Protein AF-A0A519W9H6-F1 (afdb_monomer)

Solvent-accessible surface area (backbone atoms only — not comparable to full-atom values): 9342 Å² total; per-residue (Å²): 108,71,69,60,50,62,68,40,58,54,74,86,66,64,79,64,69,86,96,73,70,71,74,58,61,46,78,46,61,77,50,60,72,86,78,42,76,65,28,45,37,42,38,38,36,57,57,69,75,87,64,55,64,71,64,59,57,41,51,61,56,53,47,56,54,30,52,47,44,49,45,66,75,38,67,85,24,63,67,37,39,40,37,39,41,33,38,73,83,52,73,69,54,53,49,52,40,47,74,73,61,34,44,79,48,95,59,76,43,48,32,36,36,38,80,44,72,44,74,78,39,88,86,82,56,46,68,39,53,29,40,41,34,42,27,23,64,55,18,60,52,47,43,50,50,55,52,53,50,50,54,53,48,53,53,53,51,53,52,58,65,76,71,112

Foldseek 3Di:
DVVLQVQLDDCVQVPPDPDDCSFQKDKDWPDPLVPDQAIEIEIEGEDDAPDDLVVVVVVVVSVLSSVLSNCVVRPNHYQEYEYEYEYDDDPVNVVVLVVVVWDWDDFQFTKTWDWDWHQNDDPVSDTHIYIYIYHYPRRVPVVVVVVVVVVVVVVVVVVVVVVD

Nearest PDB structures (foldseek):
  9jx6-assembly2_D  TM=3.665E-01  e=8.653E-01  Acinetobacter baumannii
  6kwg-assembly1_A  TM=3.950E-01  e=1.123E+00  Trichoderma reesei RUT C-30
  5zii-assembly1_A  TM=4.117E-01  e=2.153E+00  Trichoderma reesei RUT C-30
  6ifg-assembly2_B  TM=2.412E-01  e=2.298E+00  Deinococcus radiodurans R1 = ATCC 13939 = DSM 20539
  7yfx-assembly1_A  TM=3.835E-01  e=9.023E+00  Homo sapiens

Secondary structure (DSSP, 8-state):
-HHHHHHH--GGGSSS-TT-----EEEEESS-TTTSS-EEEEEEEEPPTT--HHHHHHHHHHHHHHHHHHHHHSTTTEEEEEEEEE----HHHHHHHHHTTPEEE--SS-EEEEEEEEE--TTT--EEEEEEEEE-HHHHHHHHHHHHHHHHHHHHHHHHHTT-

Sequence (164 aa):
MGEILENITIDADSNDDKKEKRPDIAIIFSNDPTEAKKVDVVIVELKKLGIGLAKKEEVISQLRQRARKLLLHFPNKIQRIWFYGIVDFDDDFKVSLLEDKYIELFSCGTVFYKEQPIIIDLETKAEIPVGLYVLSFDAFLKDAEVRNSTFLNLLKEELKANSQ

Structure (mmCIF, N/CA/C/O backbone):
data_AF-A0A519W9H6-F1
#
_entry.id   AF-A0A519W9H6-F1
#
loop_
_atom_site.group_PDB
_atom_site.id
_atom_site.type_symbol
_atom_site.label_atom_id
_atom_site.label_alt_id
_atom_site.label_comp_id
_atom_site.label_asym_id
_atom_site.label_entity_id
_atom_site.label_seq_id
_atom_site.pdbx_PDB_ins_code
_atom_site.Cartn_x
_atom_site.Cartn_y
_atom_site.Cartn_z
_atom_site.occupancy
_atom_site.B_iso_or_equiv
_atom_site.auth_seq_id
_atom_site.auth_comp_id
_atom_site.auth_asym_id
_atom_site.auth_atom_id
_atom_site.pdbx_PDB_model_num
ATOM 1 N N . 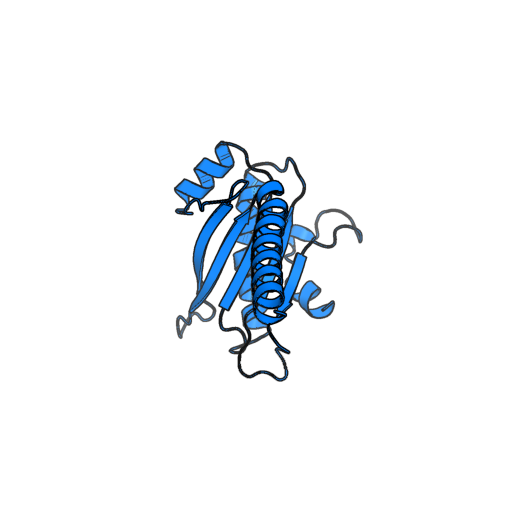MET A 1 1 ? -3.362 -18.932 -7.957 1.00 55.97 1 MET A N 1
ATOM 2 C CA . MET A 1 1 ? -2.859 -18.296 -6.713 1.00 55.97 1 MET A CA 1
ATOM 3 C C . MET A 1 1 ? -1.556 -18.900 -6.202 1.00 55.97 1 MET A C 1
ATOM 5 O O . MET A 1 1 ? -0.659 -18.117 -5.938 1.00 55.97 1 MET A O 1
ATOM 9 N N . GLY A 1 2 ? -1.415 -20.229 -6.077 1.00 59.53 2 GLY A N 1
ATOM 10 C CA . GLY A 1 2 ? -0.148 -20.851 -5.638 1.00 59.53 2 GLY A CA 1
ATOM 11 C C . GLY A 1 2 ? 1.054 -20.479 -6.517 1.00 59.53 2 GLY A C 1
ATOM 12 O O . GLY A 1 2 ? 2.034 -19.951 -6.013 1.00 59.53 2 GLY A O 1
ATOM 13 N N . GLU A 1 3 ? 0.908 -20.608 -7.835 1.00 65.31 3 GLU A N 1
ATOM 14 C CA . GLU A 1 3 ? 1.951 -20.265 -8.816 1.00 65.31 3 GLU A CA 1
ATOM 15 C C . GLU A 1 3 ? 2.321 -18.766 -8.832 1.00 65.31 3 GLU A C 1
ATOM 17 O O . GLU A 1 3 ? 3.482 -18.400 -8.984 1.00 65.31 3 GLU A O 1
ATOM 22 N N . ILE A 1 4 ? 1.349 -17.869 -8.623 1.00 66.69 4 ILE A N 1
ATOM 23 C CA . ILE A 1 4 ? 1.608 -16.419 -8.529 1.00 66.69 4 ILE A CA 1
ATOM 24 C C . ILE A 1 4 ? 2.433 -16.117 -7.277 1.00 66.69 4 ILE A C 1
ATOM 26 O O . ILE A 1 4 ? 3.390 -15.353 -7.347 1.00 66.69 4 ILE A O 1
ATOM 30 N N . LEU A 1 5 ? 2.066 -16.724 -6.143 1.00 64.75 5 LEU A N 1
ATOM 31 C CA . LEU A 1 5 ? 2.781 -16.559 -4.881 1.00 64.75 5 LEU A CA 1
ATOM 32 C C . LEU A 1 5 ? 4.221 -17.068 -4.997 1.00 64.75 5 LEU A C 1
ATOM 34 O O . LEU A 1 5 ? 5.136 -16.354 -4.605 1.00 64.75 5 LEU A O 1
ATOM 38 N N . GLU A 1 6 ? 4.442 -18.236 -5.597 1.00 65.94 6 GLU A N 1
ATOM 39 C CA . GLU A 1 6 ? 5.793 -18.755 -5.859 1.00 65.94 6 GLU A CA 1
ATOM 40 C C . GLU A 1 6 ? 6.627 -17.790 -6.713 1.00 65.94 6 GLU A C 1
ATOM 42 O O . GLU A 1 6 ? 7.765 -17.487 -6.364 1.00 65.94 6 GLU A O 1
ATOM 47 N N . ASN A 1 7 ? 6.042 -17.221 -7.772 1.00 62.47 7 ASN A N 1
ATOM 48 C CA . ASN A 1 7 ? 6.753 -16.307 -8.667 1.00 62.47 7 ASN A CA 1
ATOM 49 C C . ASN A 1 7 ? 7.119 -14.961 -8.024 1.00 62.47 7 ASN A C 1
ATOM 51 O O . ASN A 1 7 ? 8.155 -14.385 -8.359 1.00 62.47 7 ASN A O 1
ATOM 55 N N . ILE A 1 8 ? 6.298 -14.437 -7.110 1.00 65.94 8 ILE A N 1
ATOM 56 C CA . ILE A 1 8 ? 6.558 -13.144 -6.454 1.00 65.94 8 ILE A CA 1
ATOM 57 C C . ILE A 1 8 ? 7.343 -13.264 -5.145 1.00 65.94 8 ILE A C 1
ATOM 59 O O . ILE A 1 8 ? 7.849 -12.249 -4.664 1.00 65.94 8 ILE A O 1
ATOM 63 N N . THR A 1 9 ? 7.430 -14.460 -4.555 1.00 62.31 9 THR A N 1
ATOM 64 C CA . THR A 1 9 ? 8.196 -14.673 -3.318 1.00 62.31 9 THR A CA 1
ATOM 65 C C . THR A 1 9 ? 9.653 -14.271 -3.572 1.00 62.31 9 THR A C 1
ATOM 67 O O . THR A 1 9 ? 10.185 -14.450 -4.673 1.00 62.31 9 THR A O 1
ATOM 70 N N . ILE A 1 10 ? 10.279 -13.601 -2.605 1.00 59.44 10 ILE A N 1
ATOM 71 C CA . ILE A 1 10 ? 11.663 -13.126 -2.723 1.00 59.44 10 ILE A CA 1
ATOM 72 C C . ILE A 1 10 ? 12.538 -14.097 -1.941 1.00 59.44 10 ILE A C 1
ATOM 74 O O . ILE A 1 10 ? 12.163 -14.504 -0.849 1.00 59.44 10 ILE A O 1
ATOM 78 N N . ASP A 1 11 ? 13.716 -14.435 -2.461 1.00 49.72 11 ASP A N 1
ATOM 79 C CA . ASP A 1 11 ? 14.620 -15.419 -1.849 1.00 49.72 11 ASP A CA 1
ATOM 80 C C . ASP A 1 11 ? 15.037 -15.055 -0.405 1.00 49.72 11 ASP A C 1
ATOM 82 O O . ASP A 1 11 ? 15.379 -15.932 0.385 1.00 49.72 11 ASP A O 1
ATOM 86 N N . ALA A 1 12 ? 14.937 -13.784 0.002 1.00 46.53 12 ALA A N 1
ATOM 87 C CA . ALA A 1 12 ? 15.116 -13.358 1.395 1.00 46.53 12 ALA A CA 1
ATOM 88 C C . ALA A 1 12 ? 14.102 -14.000 2.370 1.00 46.53 12 ALA A C 1
ATOM 90 O O . ALA A 1 12 ? 14.427 -14.207 3.537 1.00 46.53 12 ALA A O 1
ATOM 91 N N . ASP A 1 13 ? 12.917 -14.390 1.886 1.00 49.78 13 ASP A N 1
ATOM 92 C CA . ASP A 1 13 ? 11.902 -15.123 2.652 1.00 49.78 13 ASP A CA 1
ATOM 93 C C . ASP A 1 13 ? 12.250 -16.623 2.811 1.00 49.78 13 ASP A C 1
ATOM 95 O O . ASP A 1 13 ? 11.592 -17.332 3.570 1.00 49.78 13 ASP A O 1
ATOM 99 N N . SER A 1 14 ? 13.274 -17.129 2.103 1.00 44.59 14 SER A N 1
ATOM 100 C CA . SER A 1 14 ? 13.555 -18.570 1.958 1.00 44.59 14 SER A CA 1
ATOM 101 C C . SER A 1 14 ? 14.711 -19.120 2.810 1.00 44.59 14 SER A C 1
ATOM 103 O O . SER A 1 14 ? 14.881 -20.337 2.887 1.00 44.59 14 SER A O 1
ATOM 105 N N . ASN A 1 15 ? 15.473 -18.258 3.496 1.00 40.28 15 ASN A N 1
ATOM 106 C CA . ASN A 1 15 ? 16.610 -18.670 4.339 1.00 40.28 15 ASN A CA 1
ATOM 107 C C . ASN A 1 15 ? 16.243 -18.997 5.801 1.00 40.28 15 ASN A C 1
ATOM 109 O O . ASN A 1 15 ? 17.112 -19.426 6.556 1.00 40.28 15 ASN A O 1
ATOM 113 N N . ASP A 1 16 ? 14.979 -18.836 6.197 1.00 42.72 16 ASP A N 1
ATOM 114 C CA . ASP A 1 16 ? 14.472 -19.288 7.496 1.00 42.72 16 ASP A CA 1
ATOM 115 C C . ASP A 1 16 ? 13.685 -20.596 7.299 1.00 42.72 16 ASP A C 1
ATOM 117 O O . ASP A 1 16 ? 12.542 -20.572 6.854 1.00 42.72 16 ASP A O 1
ATOM 121 N N . ASP A 1 17 ? 14.320 -21.723 7.618 1.00 41.56 17 ASP A N 1
ATOM 122 C CA . ASP A 1 17 ? 13.748 -23.053 7.872 1.00 41.56 17 ASP A CA 1
ATOM 123 C 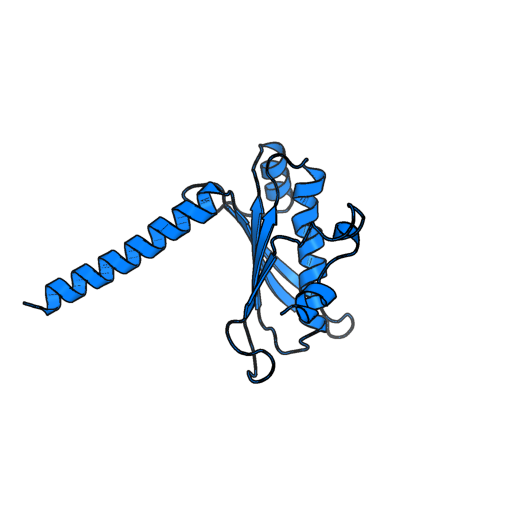C . ASP A 1 17 ? 12.447 -23.455 7.138 1.00 41.56 17 ASP A C 1
ATOM 125 O O . ASP A 1 17 ? 11.326 -23.099 7.496 1.00 41.56 17 ASP A O 1
ATOM 129 N N . LYS A 1 18 ? 12.637 -24.325 6.137 1.00 39.62 18 LYS A N 1
ATOM 130 C CA . LYS A 1 18 ? 11.725 -25.363 5.615 1.00 39.62 18 LYS A CA 1
ATOM 131 C C . LYS A 1 18 ? 10.235 -25.248 6.015 1.00 39.62 18 LYS A C 1
ATOM 133 O O . LYS A 1 18 ? 9.826 -25.636 7.101 1.00 39.62 18 LYS A O 1
ATOM 138 N N . LYS A 1 19 ? 9.408 -24.957 5.003 1.00 39.16 19 LYS A N 1
ATOM 139 C CA . LYS A 1 19 ? 7.979 -25.324 4.858 1.00 39.16 19 LYS A CA 1
ATOM 140 C C . LYS A 1 19 ? 6.915 -24.613 5.711 1.00 39.16 19 LYS A C 1
ATOM 142 O O . LYS A 1 19 ? 5.749 -24.783 5.365 1.00 39.16 19 LYS A O 1
ATOM 147 N N . GLU A 1 20 ? 7.239 -23.789 6.712 1.00 40.50 20 GLU A N 1
ATOM 148 C CA . GLU A 1 20 ? 6.192 -23.168 7.563 1.00 40.50 20 GLU A CA 1
ATOM 149 C C . GLU A 1 20 ? 6.040 -21.640 7.492 1.00 40.50 20 GLU A C 1
ATOM 151 O O . GLU A 1 20 ? 5.022 -21.118 7.940 1.00 40.50 20 GLU A O 1
ATOM 156 N N . LYS A 1 21 ? 6.959 -20.888 6.879 1.00 46.25 21 LYS A N 1
ATOM 157 C CA . LYS A 1 21 ? 6.782 -19.436 6.689 1.00 46.25 21 LYS A CA 1
ATOM 158 C C . LYS A 1 21 ? 6.233 -19.130 5.303 1.00 46.25 21 LYS A C 1
ATOM 160 O O . LYS A 1 21 ? 6.928 -18.594 4.448 1.00 46.25 21 LYS A O 1
ATOM 165 N N . ARG A 1 22 ? 4.960 -19.457 5.071 1.00 48.03 22 ARG A N 1
ATOM 166 C CA . ARG A 1 22 ? 4.219 -18.768 4.009 1.00 48.03 22 ARG A CA 1
ATOM 167 C C . ARG A 1 22 ? 4.234 -17.278 4.388 1.00 48.03 22 ARG A C 1
ATOM 169 O O . ARG A 1 22 ? 3.821 -16.978 5.506 1.00 48.03 22 ARG A O 1
ATOM 176 N N . PRO A 1 23 ? 4.732 -16.358 3.546 1.00 54.41 23 PRO A N 1
ATOM 177 C CA . PRO A 1 23 ? 4.532 -14.942 3.812 1.00 54.41 23 PRO A CA 1
ATOM 178 C C . PRO A 1 23 ? 3.026 -14.701 3.984 1.00 54.41 23 PRO A C 1
ATOM 180 O O . PRO A 1 23 ? 2.238 -15.229 3.192 1.00 54.41 23 PRO A O 1
ATOM 183 N N . ASP A 1 24 ? 2.623 -13.951 5.014 1.00 74.62 24 ASP A N 1
ATOM 184 C CA . ASP A 1 24 ? 1.221 -13.589 5.278 1.00 74.62 24 ASP A CA 1
ATOM 185 C C . ASP A 1 24 ? 0.769 -12.520 4.271 1.00 74.62 24 ASP A C 1
ATOM 187 O O . ASP A 1 24 ? 0.451 -11.381 4.617 1.00 74.62 24 ASP A O 1
ATOM 191 N N . ILE A 1 25 ? 0.828 -12.886 2.989 1.00 79.88 25 ILE A N 1
ATOM 192 C CA . ILE A 1 25 ? 0.564 -12.031 1.845 1.00 79.88 25 ILE A CA 1
ATOM 193 C C . ILE A 1 25 ? -0.713 -12.480 1.138 1.00 79.88 25 ILE A C 1
ATOM 195 O O . ILE A 1 25 ? -0.877 -13.639 0.744 1.00 79.88 25 ILE A O 1
ATOM 199 N N . ALA A 1 26 ? -1.620 -11.532 0.952 1.00 86.44 26 ALA A N 1
ATOM 200 C CA . ALA A 1 26 ? -2.817 -11.686 0.148 1.00 86.44 26 ALA A CA 1
ATOM 201 C C . ALA A 1 26 ? -2.709 -10.800 -1.090 1.00 86.44 26 ALA A C 1
ATOM 203 O O . ALA A 1 26 ? -2.304 -9.642 -1.000 1.00 86.44 26 ALA A O 1
ATOM 204 N N . ILE A 1 27 ? -3.093 -11.343 -2.245 1.00 89.06 27 ILE A N 1
ATOM 205 C CA . ILE A 1 27 ? -3.196 -10.587 -3.493 1.00 89.06 27 ILE A CA 1
ATOM 206 C C . ILE A 1 27 ? -4.602 -10.749 -4.025 1.00 89.06 27 ILE A C 1
ATOM 208 O O . ILE A 1 27 ? -5.074 -11.873 -4.204 1.00 89.06 27 ILE A O 1
ATOM 212 N N . ILE A 1 28 ? -5.248 -9.621 -4.285 1.00 91.38 28 ILE A N 1
ATOM 213 C CA . ILE A 1 28 ? -6.600 -9.552 -4.814 1.00 91.38 28 ILE A CA 1
ATOM 214 C C . ILE A 1 28 ? -6.568 -8.736 -6.098 1.00 91.38 28 ILE A C 1
ATOM 216 O O . ILE A 1 28 ? -6.088 -7.604 -6.117 1.00 91.38 28 ILE A O 1
ATOM 220 N N . PHE A 1 29 ? -7.105 -9.309 -7.168 1.00 93.62 29 PHE A N 1
ATOM 221 C CA . PHE A 1 29 ? -7.339 -8.601 -8.417 1.00 93.62 29 PHE A CA 1
ATOM 222 C C . PHE A 1 29 ? -8.780 -8.096 -8.443 1.00 93.62 29 PHE A C 1
ATOM 224 O O . PHE A 1 29 ? -9.699 -8.785 -8.007 1.00 93.62 29 PHE A O 1
ATOM 231 N N . SER A 1 30 ? -8.977 -6.898 -8.981 1.00 94.56 30 SER A N 1
ATOM 232 C CA . SER A 1 30 ? -10.314 -6.323 -9.209 1.00 94.56 30 SER A CA 1
ATOM 233 C C . SER A 1 30 ? -11.169 -7.115 -10.209 1.00 94.56 30 SER A C 1
ATOM 235 O O . SER A 1 30 ? -12.389 -6.981 -10.200 1.00 94.56 30 SER A O 1
ATOM 237 N N . ASN A 1 31 ? -10.544 -7.923 -11.071 1.00 93.88 31 ASN A N 1
ATOM 238 C CA . ASN A 1 31 ? -11.192 -8.844 -12.004 1.00 93.88 31 ASN A CA 1
ATOM 239 C C . ASN A 1 31 ? -10.205 -9.960 -12.404 1.00 93.88 31 ASN A C 1
ATOM 241 O O . ASN A 1 31 ? -9.048 -9.925 -11.982 1.00 93.88 31 ASN A O 1
ATOM 245 N N . ASP A 1 32 ? -10.619 -10.920 -13.231 1.00 90.50 32 ASP A N 1
ATOM 246 C CA . ASP A 1 32 ? -9.723 -11.947 -13.768 1.00 90.50 32 ASP A CA 1
ATOM 247 C C . ASP A 1 32 ? -8.632 -11.308 -14.661 1.00 90.50 32 ASP A C 1
ATOM 249 O O . ASP A 1 32 ? -8.953 -10.720 -15.700 1.00 90.50 32 ASP A O 1
ATOM 253 N N . PRO A 1 33 ? -7.336 -11.399 -14.297 1.00 88.88 33 PRO A N 1
ATOM 254 C CA . PRO A 1 33 ? -6.248 -10.798 -15.071 1.00 88.88 33 PRO A CA 1
ATOM 255 C C . PRO A 1 33 ? -6.007 -11.476 -16.432 1.00 88.88 33 PRO A C 1
ATOM 257 O O . PRO A 1 33 ? -5.343 -10.892 -17.297 1.00 88.88 33 PRO A O 1
ATOM 260 N N . THR A 1 34 ? -6.527 -12.689 -16.640 1.00 88.19 34 THR A N 1
ATOM 261 C CA . THR A 1 34 ? -6.416 -13.432 -17.902 1.00 88.19 34 THR A CA 1
ATOM 262 C C . THR A 1 34 ? -7.465 -12.970 -18.913 1.00 88.19 34 THR A C 1
ATOM 264 O O . THR A 1 34 ? -7.133 -12.738 -20.079 1.00 88.19 34 THR A O 1
ATOM 267 N N . GLU A 1 35 ? -8.689 -12.708 -18.454 1.00 91.06 35 GLU A N 1
ATOM 268 C CA . GLU A 1 35 ? -9.813 -12.302 -19.302 1.00 91.06 35 GLU A CA 1
ATOM 269 C C . GLU A 1 35 ? -9.907 -10.778 -19.469 1.00 91.06 35 GLU A C 1
ATOM 271 O O . GLU A 1 35 ? -10.111 -10.268 -20.574 1.00 91.06 35 GLU A O 1
ATOM 276 N N . ALA A 1 36 ? -9.721 -10.017 -18.388 1.00 92.50 36 ALA A N 1
ATOM 277 C CA . ALA A 1 36 ? -9.901 -8.572 -18.409 1.00 92.50 36 ALA A CA 1
ATOM 278 C C . ALA A 1 36 ? -8.782 -7.855 -19.184 1.00 92.50 36 ALA A C 1
ATOM 280 O O . ALA A 1 36 ? -7.615 -8.264 -19.206 1.00 92.50 36 ALA A O 1
ATOM 281 N N . LYS A 1 37 ? -9.126 -6.718 -19.807 1.00 93.06 37 LYS A N 1
ATOM 282 C CA . LYS A 1 37 ? -8.152 -5.862 -20.509 1.00 93.06 37 LYS A CA 1
ATOM 283 C C . LYS A 1 37 ? -7.170 -5.206 -19.536 1.00 93.06 37 LYS A C 1
ATOM 285 O O . LYS A 1 37 ? -5.977 -5.151 -19.826 1.00 93.06 37 LYS A O 1
ATOM 290 N N . LYS A 1 38 ? -7.686 -4.687 -18.420 1.00 94.56 38 LYS A N 1
ATOM 291 C CA . LYS A 1 38 ? -6.922 -4.049 -17.348 1.00 94.56 38 LYS A CA 1
ATOM 292 C C . LYS A 1 38 ? -7.492 -4.438 -15.992 1.00 94.56 38 LYS A C 1
ATOM 294 O O . LYS A 1 38 ? -8.703 -4.606 -15.871 1.00 94.56 38 LYS A O 1
ATOM 299 N N . VAL A 1 39 ? -6.617 -4.537 -14.999 1.00 95.38 39 VAL A N 1
ATOM 300 C CA . VAL A 1 39 ? -6.968 -4.817 -13.606 1.00 95.38 39 VAL A CA 1
ATOM 301 C C . VAL A 1 39 ? -6.190 -3.908 -12.656 1.00 95.38 39 VAL A C 1
ATOM 303 O O . VAL A 1 39 ? -5.028 -3.571 -12.893 1.00 95.38 39 VAL A O 1
ATOM 306 N N . ASP A 1 40 ? -6.840 -3.547 -11.559 1.00 94.81 40 ASP A N 1
ATOM 307 C CA . ASP A 1 40 ? -6.197 -3.069 -10.337 1.00 94.81 40 ASP A CA 1
ATOM 308 C C . ASP A 1 40 ? -5.872 -4.252 -9.424 1.00 94.81 40 ASP A C 1
ATOM 310 O O . ASP A 1 40 ? -6.618 -5.241 -9.397 1.00 94.81 40 ASP A O 1
ATOM 314 N N . VAL A 1 41 ? -4.788 -4.121 -8.658 1.00 94.19 41 VAL A N 1
ATOM 315 C CA . VAL A 1 41 ? -4.350 -5.128 -7.687 1.00 94.19 41 VAL A CA 1
ATOM 316 C C . VAL A 1 41 ? -4.251 -4.520 -6.297 1.00 94.19 41 VAL A C 1
ATOM 318 O O . VAL A 1 41 ? -3.693 -3.438 -6.125 1.00 94.19 41 VAL A O 1
ATOM 321 N N . VAL A 1 42 ? -4.746 -5.247 -5.302 1.00 93.31 42 VAL A N 1
ATOM 322 C CA . VAL A 1 42 ? -4.489 -4.993 -3.886 1.00 93.31 42 VAL A CA 1
ATOM 323 C C . VAL A 1 42 ? -3.555 -6.075 -3.364 1.00 93.31 42 VAL A C 1
ATOM 325 O O . VAL A 1 42 ? -3.803 -7.263 -3.565 1.00 93.31 42 VAL A O 1
ATOM 328 N N . ILE A 1 43 ? -2.490 -5.662 -2.688 1.00 90.62 43 ILE A N 1
ATOM 329 C CA . ILE A 1 43 ? -1.552 -6.541 -1.998 1.00 90.62 43 ILE A CA 1
ATOM 330 C C . ILE A 1 43 ? -1.582 -6.171 -0.520 1.00 90.62 43 ILE A C 1
ATOM 332 O O . ILE A 1 43 ? -1.393 -5.009 -0.172 1.00 90.62 43 ILE A O 1
ATOM 336 N N . VAL A 1 44 ? -1.822 -7.147 0.345 1.00 89.88 44 VAL A N 1
ATOM 337 C CA . VAL A 1 44 ? -1.812 -6.965 1.800 1.00 89.88 44 VAL A CA 1
ATOM 338 C C . VAL A 1 44 ? -0.751 -7.878 2.374 1.00 89.88 44 VAL A C 1
ATOM 340 O O . VAL A 1 44 ? -0.763 -9.067 2.073 1.00 89.88 44 VAL A O 1
ATOM 343 N N . GLU A 1 45 ? 0.149 -7.341 3.189 1.00 88.00 45 GLU A N 1
ATOM 344 C CA . GLU A 1 45 ? 1.169 -8.115 3.887 1.00 88.00 45 GLU A CA 1
ATOM 345 C C . GLU A 1 45 ? 1.145 -7.817 5.383 1.00 88.00 45 GLU A C 1
ATOM 347 O O . GLU A 1 45 ? 1.212 -6.659 5.799 1.00 88.00 45 GLU A O 1
ATOM 352 N N . LEU A 1 46 ? 1.095 -8.877 6.187 1.00 87.94 46 LEU A N 1
ATOM 353 C CA . LEU A 1 46 ? 1.190 -8.807 7.639 1.00 87.94 46 LEU A CA 1
ATOM 354 C C . LEU A 1 46 ? 2.610 -9.162 8.090 1.00 87.94 46 LEU A C 1
ATOM 356 O O . LEU A 1 46 ? 3.138 -10.215 7.730 1.00 87.94 46 LEU A O 1
ATOM 360 N N . LYS A 1 47 ? 3.243 -8.306 8.897 1.00 85.06 47 LYS A N 1
ATOM 361 C CA . LYS A 1 47 ? 4.524 -8.635 9.543 1.00 85.06 47 LYS A CA 1
ATOM 362 C C . LYS A 1 47 ? 4.321 -9.014 11.006 1.00 85.06 47 LYS A C 1
ATOM 364 O O . LYS A 1 47 ? 3.339 -8.644 11.637 1.00 85.06 47 LYS A O 1
ATOM 369 N N . LYS A 1 48 ? 5.277 -9.760 11.564 1.00 82.25 48 LYS A N 1
ATOM 370 C CA . LYS A 1 48 ? 5.292 -10.086 12.998 1.00 82.25 48 LYS A CA 1
ATOM 371 C C . LYS A 1 48 ? 5.534 -8.825 13.830 1.00 82.25 48 LYS A C 1
ATOM 373 O O . LYS A 1 48 ? 6.281 -7.951 13.409 1.00 82.25 48 LYS A O 1
ATOM 378 N N . LEU A 1 49 ? 4.950 -8.784 15.024 1.00 82.88 49 LEU A N 1
ATOM 379 C CA . LEU A 1 49 ? 5.182 -7.722 16.005 1.00 82.88 49 LEU A CA 1
ATOM 380 C C . LEU A 1 49 ? 6.633 -7.732 16.508 1.00 82.88 49 LEU A C 1
ATOM 382 O O . LEU A 1 49 ? 7.222 -8.804 16.667 1.00 82.88 49 LEU A O 1
ATOM 386 N N . GLY A 1 50 ? 7.177 -6.552 16.816 1.00 80.44 50 GLY A N 1
ATOM 387 C CA . GLY A 1 50 ? 8.483 -6.411 17.462 1.00 80.44 50 GLY A CA 1
ATOM 388 C C . GLY A 1 50 ? 9.667 -6.760 16.559 1.00 80.44 50 GLY A C 1
ATOM 389 O O . GLY A 1 50 ? 10.732 -7.133 17.051 1.00 80.44 50 GLY A O 1
ATOM 390 N N . ILE A 1 51 ? 9.495 -6.686 15.236 1.00 83.12 51 ILE A N 1
ATOM 391 C CA . ILE A 1 51 ? 10.621 -6.795 14.302 1.00 83.12 51 ILE A CA 1
ATOM 392 C C . ILE A 1 51 ? 11.499 -5.540 14.397 1.00 83.12 51 ILE A C 1
ATOM 394 O O . ILE A 1 51 ? 11.002 -4.452 14.646 1.00 83.12 51 ILE A O 1
ATOM 398 N N . GLY A 1 52 ? 12.816 -5.667 14.218 1.00 84.31 52 GLY A N 1
ATOM 399 C CA . GLY A 1 52 ? 13.716 -4.506 14.273 1.00 84.31 52 GLY A CA 1
ATOM 400 C C . GLY A 1 52 ? 13.532 -3.548 13.088 1.00 84.31 52 GLY A C 1
ATOM 401 O O . GLY A 1 52 ? 13.065 -3.971 12.028 1.00 84.31 52 GLY A O 1
ATOM 402 N N . LEU A 1 53 ? 13.970 -2.292 13.244 1.00 83.25 53 LEU A N 1
ATOM 403 C CA . LEU A 1 53 ? 13.846 -1.223 12.238 1.00 83.25 53 LEU A CA 1
ATOM 404 C C . LEU A 1 53 ? 14.271 -1.664 10.830 1.00 83.25 53 LEU A C 1
ATOM 406 O O . LEU A 1 53 ? 13.498 -1.518 9.890 1.00 83.25 53 LEU A O 1
ATOM 410 N N . ALA A 1 54 ? 15.431 -2.316 10.696 1.00 83.44 54 ALA A N 1
ATOM 411 C CA . ALA A 1 54 ? 15.926 -2.797 9.403 1.00 83.44 54 ALA A CA 1
ATOM 412 C C . ALA A 1 54 ? 14.926 -3.720 8.680 1.00 83.44 54 ALA A C 1
ATOM 414 O O . ALA A 1 54 ? 14.751 -3.613 7.472 1.00 83.44 54 ALA A O 1
ATOM 415 N N . LYS A 1 55 ? 14.221 -4.594 9.416 1.00 80.88 55 LYS A N 1
ATOM 416 C CA . LYS A 1 55 ? 13.181 -5.471 8.849 1.00 80.88 55 LYS A CA 1
ATOM 417 C C . LYS A 1 55 ? 11.899 -4.707 8.505 1.00 80.88 55 LYS A C 1
ATOM 419 O O . LYS A 1 55 ? 11.203 -5.102 7.573 1.00 80.88 55 LYS A O 1
ATOM 424 N N . LYS A 1 56 ? 11.573 -3.637 9.243 1.00 81.25 56 LYS A N 1
ATOM 425 C CA . LYS A 1 56 ? 10.436 -2.751 8.930 1.00 81.25 56 LYS A CA 1
ATOM 426 C C . LYS A 1 56 ? 10.703 -1.961 7.650 1.00 81.25 56 LYS A C 1
ATOM 428 O O . LYS A 1 56 ? 9.856 -1.925 6.766 1.00 81.25 56 LYS A O 1
ATOM 433 N N . GLU A 1 57 ? 11.903 -1.411 7.505 1.00 82.94 57 GLU A N 1
ATOM 434 C CA . GLU A 1 57 ? 12.342 -0.716 6.289 1.00 82.94 57 GLU A CA 1
ATOM 435 C C . GLU A 1 57 ? 12.436 -1.665 5.086 1.00 82.94 57 GLU A C 1
ATOM 437 O O . GLU A 1 57 ? 12.094 -1.294 3.958 1.00 82.94 57 GLU A O 1
ATOM 442 N N . GLU A 1 58 ? 12.819 -2.926 5.322 1.00 83.06 58 GLU A N 1
ATOM 443 C CA . GLU A 1 58 ? 12.872 -3.961 4.288 1.00 83.06 58 GLU A CA 1
ATOM 444 C C . GLU A 1 58 ? 11.518 -4.169 3.594 1.00 83.06 58 GLU A C 1
ATOM 446 O O . GLU A 1 58 ? 11.496 -4.456 2.397 1.00 83.06 58 GLU A O 1
ATOM 451 N N . VAL A 1 59 ? 10.392 -3.947 4.291 1.00 77.00 59 VAL A N 1
ATOM 452 C CA . VAL A 1 59 ? 9.031 -4.044 3.727 1.00 77.00 59 VAL A CA 1
ATOM 453 C C . VAL A 1 59 ? 8.917 -3.239 2.435 1.00 77.00 59 VAL A C 1
ATOM 455 O O . VAL A 1 59 ? 8.415 -3.738 1.428 1.00 77.00 59 VAL A O 1
ATOM 458 N N . ILE A 1 60 ? 9.441 -2.011 2.429 1.00 76.31 60 ILE A N 1
ATOM 459 C CA . ILE A 1 60 ? 9.355 -1.102 1.281 1.00 76.31 60 ILE A CA 1
ATOM 460 C C . ILE A 1 60 ? 10.195 -1.638 0.112 1.00 76.31 60 ILE A C 1
ATOM 462 O O . ILE A 1 60 ? 9.788 -1.572 -1.050 1.00 76.31 60 ILE A O 1
ATOM 466 N N . SER A 1 61 ? 11.371 -2.199 0.400 1.00 80.88 61 SER A N 1
ATOM 467 C CA . SER A 1 61 ? 12.236 -2.801 -0.619 1.00 80.88 61 SER A CA 1
ATOM 468 C C . SER A 1 61 ? 11.610 -4.064 -1.222 1.00 80.88 61 SER A C 1
ATOM 470 O O . SER A 1 61 ? 11.518 -4.183 -2.449 1.00 80.88 61 SER A O 1
ATOM 472 N N . GLN A 1 62 ? 11.112 -4.970 -0.374 1.00 80.06 62 GLN A N 1
ATOM 473 C CA . GLN A 1 62 ? 10.445 -6.207 -0.792 1.00 80.06 62 GLN A CA 1
ATOM 474 C C . GLN A 1 62 ? 9.231 -5.908 -1.673 1.00 80.06 62 GLN A C 1
ATOM 476 O O . GLN A 1 62 ? 9.028 -6.526 -2.718 1.00 80.06 62 GLN A O 1
ATOM 481 N N . LEU A 1 63 ? 8.457 -4.896 -1.303 1.00 78.50 63 LEU A N 1
ATOM 482 C CA . LEU A 1 63 ? 7.313 -4.432 -2.066 1.00 78.50 63 LEU A CA 1
ATOM 483 C C . LEU A 1 63 ? 7.690 -4.024 -3.488 1.00 78.50 63 LEU A C 1
ATOM 485 O O . LEU A 1 63 ? 7.065 -4.492 -4.437 1.00 78.50 63 LEU A O 1
ATOM 489 N N . ARG A 1 64 ? 8.728 -3.198 -3.662 1.00 81.81 64 ARG A N 1
ATOM 490 C C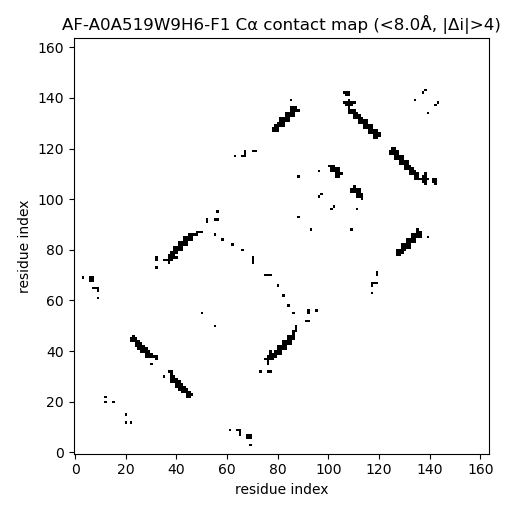A . ARG A 1 64 ? 9.169 -2.751 -4.997 1.00 81.81 64 ARG A CA 1
ATOM 491 C C . ARG A 1 64 ? 9.545 -3.935 -5.883 1.00 81.81 64 ARG A C 1
ATOM 493 O O . ARG A 1 64 ? 9.189 -3.970 -7.061 1.00 81.81 64 ARG A O 1
ATOM 50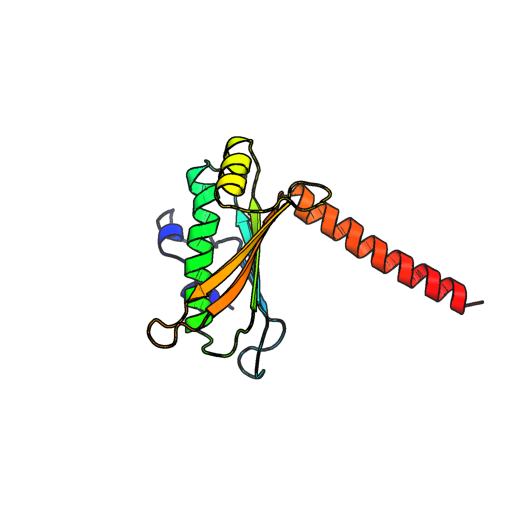0 N N . GLN A 1 65 ? 10.243 -4.913 -5.311 1.00 83.81 65 GLN A N 1
ATOM 501 C CA . GLN A 1 65 ? 10.642 -6.123 -6.023 1.00 83.81 65 GLN A CA 1
ATOM 502 C C . GLN A 1 65 ? 9.427 -6.983 -6.393 1.00 83.81 65 GLN A C 1
ATOM 504 O O . GLN A 1 65 ? 9.305 -7.397 -7.546 1.00 83.81 65 GLN A O 1
ATOM 509 N N . ARG A 1 66 ? 8.492 -7.191 -5.458 1.00 84.19 66 ARG A N 1
ATOM 510 C CA . ARG A 1 66 ? 7.239 -7.930 -5.689 1.00 84.19 66 ARG A CA 1
ATOM 511 C C . ARG A 1 66 ? 6.360 -7.263 -6.736 1.00 84.19 66 ARG A C 1
ATOM 513 O O . ARG A 1 66 ? 5.905 -7.940 -7.652 1.00 84.19 66 ARG A O 1
ATOM 520 N N . ALA A 1 67 ? 6.171 -5.947 -6.648 1.00 85.75 67 ALA A N 1
ATOM 521 C CA . ALA A 1 67 ? 5.432 -5.172 -7.636 1.00 85.75 67 ALA A CA 1
ATOM 522 C C . ALA A 1 67 ? 6.052 -5.353 -9.025 1.00 85.75 67 ALA A C 1
ATOM 524 O O . ALA A 1 67 ? 5.350 -5.716 -9.961 1.00 85.75 67 ALA A O 1
ATOM 525 N N . ARG A 1 68 ? 7.378 -5.215 -9.156 1.00 86.19 68 ARG A N 1
ATOM 526 C CA . ARG A 1 68 ? 8.063 -5.443 -10.435 1.00 86.19 68 ARG A CA 1
ATOM 527 C C . ARG A 1 68 ? 7.852 -6.865 -10.962 1.00 86.19 68 ARG A C 1
ATOM 529 O O . ARG A 1 68 ? 7.476 -7.016 -12.119 1.00 86.19 68 ARG A O 1
ATOM 536 N N . LYS A 1 69 ? 8.043 -7.896 -10.131 1.00 88.19 69 LYS A N 1
ATOM 537 C CA . LYS A 1 69 ? 7.807 -9.299 -10.522 1.00 88.19 69 LYS A CA 1
ATOM 538 C C . LYS A 1 69 ? 6.367 -9.519 -10.999 1.00 88.19 69 LYS A C 1
ATOM 540 O O . LYS A 1 69 ? 6.156 -10.141 -12.035 1.00 88.19 69 LYS A O 1
ATOM 545 N N . LEU A 1 70 ? 5.388 -8.962 -10.287 1.00 88.19 70 LEU A N 1
ATOM 546 C CA . LEU A 1 70 ? 3.975 -9.080 -10.637 1.00 88.19 70 LEU A CA 1
ATOM 547 C C . LEU A 1 70 ? 3.645 -8.386 -11.969 1.00 88.19 70 LEU A C 1
ATOM 549 O O . LEU A 1 70 ? 2.930 -8.947 -12.796 1.00 88.19 70 LEU A O 1
ATOM 553 N N . LEU A 1 71 ? 4.189 -7.188 -12.194 1.00 88.56 71 LEU A N 1
ATOM 554 C CA . LEU A 1 71 ? 4.002 -6.428 -13.434 1.00 88.56 71 LEU A CA 1
ATOM 555 C C . LEU A 1 71 ? 4.638 -7.126 -14.643 1.00 88.56 71 LEU A C 1
ATOM 557 O O . LEU A 1 71 ? 4.064 -7.101 -15.729 1.00 88.56 71 LEU A O 1
ATOM 561 N N . LEU A 1 72 ? 5.786 -7.781 -14.449 1.00 86.75 72 LEU A N 1
ATOM 562 C CA . LEU A 1 72 ? 6.437 -8.593 -15.481 1.00 86.75 72 LEU A CA 1
ATOM 563 C C . LEU A 1 72 ? 5.660 -9.880 -15.782 1.00 86.75 72 LEU A C 1
ATOM 565 O O . LEU A 1 72 ? 5.609 -10.301 -16.933 1.00 86.75 72 LEU A O 1
ATOM 569 N N . HIS A 1 73 ? 5.039 -10.489 -14.769 1.00 89.62 73 HIS A N 1
ATOM 570 C CA . HIS A 1 73 ? 4.210 -11.683 -14.946 1.00 89.62 73 HIS A CA 1
ATOM 571 C C . HIS A 1 73 ? 2.885 -11.375 -15.668 1.00 89.62 73 HIS A C 1
ATOM 573 O O . HIS A 1 73 ? 2.399 -12.191 -16.445 1.00 89.62 73 HIS A O 1
ATOM 579 N N . PHE A 1 74 ? 2.323 -10.178 -15.462 1.00 88.75 74 PHE A N 1
ATOM 580 C CA . PHE A 1 74 ? 1.098 -9.701 -16.113 1.00 88.75 74 PHE A CA 1
ATOM 581 C C . PHE A 1 74 ? 1.361 -8.460 -16.990 1.00 88.75 74 PHE A C 1
ATOM 583 O O . PHE A 1 74 ? 0.854 -7.365 -16.696 1.00 88.75 74 PHE A O 1
ATOM 590 N N . PRO A 1 75 ? 2.133 -8.606 -18.085 1.00 87.19 75 PRO A N 1
ATOM 591 C CA . PRO A 1 75 ? 2.590 -7.477 -18.882 1.00 87.19 75 PRO A CA 1
ATOM 592 C C . PRO A 1 75 ? 1.402 -6.716 -19.469 1.00 87.19 75 PRO A C 1
ATOM 594 O O . PRO A 1 75 ? 0.499 -7.292 -20.076 1.00 87.19 75 PRO A O 1
ATOM 597 N N . ASN A 1 76 ? 1.394 -5.395 -19.282 1.00 86.62 76 ASN A N 1
ATOM 598 C CA . ASN A 1 76 ? 0.341 -4.490 -19.751 1.00 86.62 76 ASN A CA 1
ATOM 599 C C . ASN A 1 76 ? -1.085 -4.802 -19.252 1.00 86.62 76 ASN A C 1
ATOM 601 O O . ASN A 1 76 ? -2.030 -4.195 -19.758 1.00 86.62 76 ASN A O 1
ATOM 605 N N . LYS A 1 77 ? -1.276 -5.664 -18.247 1.00 92.56 77 LYS A N 1
ATOM 606 C CA . LYS A 1 77 ? -2.601 -5.963 -17.670 1.00 92.56 77 LYS A CA 1
ATOM 607 C C . LYS A 1 77 ? -2.881 -5.167 -16.402 1.00 92.56 77 LYS A C 1
ATOM 609 O O . LYS A 1 77 ? -3.996 -4.698 -16.207 1.00 92.56 77 LYS A O 1
ATOM 614 N N . ILE A 1 78 ? -1.877 -4.969 -15.559 1.00 93.81 78 ILE A N 1
ATOM 615 C CA . ILE A 1 78 ? -2.038 -4.218 -14.313 1.00 93.81 78 ILE A CA 1
ATOM 616 C C . ILE A 1 78 ? -1.871 -2.725 -14.606 1.00 93.81 78 ILE A C 1
ATOM 618 O O . ILE A 1 78 ? -0.919 -2.330 -15.277 1.00 93.81 78 ILE A O 1
ATOM 622 N N . GLN A 1 79 ? -2.810 -1.899 -14.147 1.00 93.75 79 GLN A N 1
ATOM 623 C CA . GLN A 1 79 ? -2.745 -0.436 -14.315 1.00 93.75 79 GLN A CA 1
ATOM 624 C C . GLN A 1 79 ? -2.387 0.306 -13.024 1.00 93.75 79 GLN A C 1
ATOM 626 O O . GLN A 1 79 ? -1.891 1.427 -13.085 1.00 93.75 79 GLN A O 1
ATOM 631 N N . ARG A 1 80 ? -2.640 -0.310 -11.865 1.00 93.06 80 ARG A N 1
ATOM 632 C CA . ARG A 1 80 ? -2.369 0.264 -10.548 1.00 93.06 80 ARG A CA 1
ATOM 633 C C . ARG A 1 80 ? -2.244 -0.838 -9.507 1.00 93.06 80 ARG A C 1
ATOM 635 O O . ARG A 1 80 ? -2.943 -1.852 -9.582 1.00 93.06 80 ARG A O 1
ATOM 642 N N . ILE A 1 81 ? -1.378 -0.610 -8.525 1.00 93.88 81 ILE A N 1
ATOM 643 C CA . ILE A 1 81 ? -1.227 -1.485 -7.363 1.00 93.88 81 ILE A CA 1
ATOM 644 C C . ILE A 1 81 ? -1.439 -0.661 -6.094 1.00 93.88 81 ILE A C 1
ATOM 646 O O . ILE A 1 81 ? -0.866 0.415 -5.940 1.00 93.88 81 ILE A O 1
ATOM 650 N N . TRP A 1 82 ? -2.237 -1.191 -5.176 1.00 94.81 82 TRP A N 1
ATOM 651 C CA . TRP A 1 82 ? -2.360 -0.698 -3.812 1.00 94.81 82 TRP A CA 1
ATOM 652 C C . TRP A 1 82 ? -1.718 -1.704 -2.874 1.00 94.81 82 TRP A C 1
ATOM 654 O O . TRP A 1 82 ? -2.127 -2.863 -2.835 1.00 94.81 82 TRP A O 1
ATOM 664 N N . PHE A 1 83 ? -0.709 -1.277 -2.131 1.00 92.12 83 PHE A N 1
ATOM 665 C CA . PHE A 1 83 ? -0.032 -2.124 -1.169 1.00 92.12 83 PHE A CA 1
ATOM 666 C C . PHE A 1 83 ? -0.335 -1.670 0.252 1.00 92.12 83 PHE A C 1
ATOM 668 O O . PHE A 1 83 ? -0.216 -0.489 0.562 1.00 92.12 83 PHE A O 1
ATOM 675 N N . TYR A 1 84 ? -0.660 -2.624 1.117 1.00 92.25 84 TYR A N 1
ATOM 676 C CA . TYR A 1 84 ? -0.926 -2.421 2.534 1.00 92.25 84 TYR A CA 1
ATOM 677 C C . TYR A 1 84 ? 0.046 -3.273 3.350 1.00 92.25 84 TYR A C 1
ATOM 679 O O . TYR A 1 84 ? -0.121 -4.487 3.456 1.00 92.25 84 TYR A O 1
ATOM 687 N N . GLY A 1 85 ? 1.068 -2.635 3.915 1.00 91.50 85 GLY A N 1
ATOM 688 C CA . GLY A 1 85 ? 1.979 -3.241 4.880 1.00 91.50 85 GLY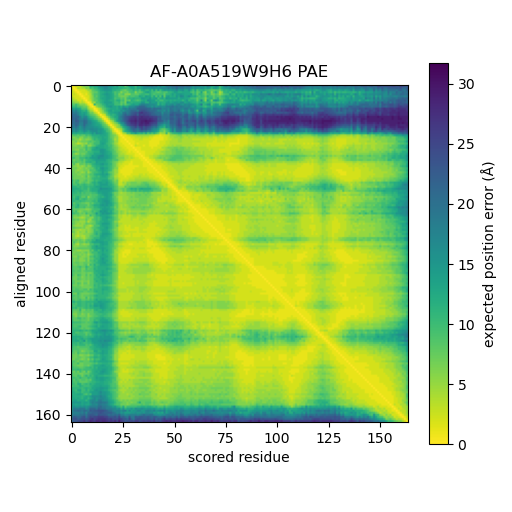 A CA 1
ATOM 689 C C . GLY A 1 85 ? 1.467 -3.007 6.293 1.00 91.50 85 GLY A C 1
ATOM 690 O O . GLY A 1 85 ? 1.405 -1.865 6.742 1.00 91.50 85 GLY A O 1
ATOM 691 N N . ILE A 1 86 ? 1.098 -4.076 6.990 1.00 92.00 86 ILE A N 1
ATOM 692 C CA . ILE A 1 86 ? 0.590 -4.010 8.360 1.00 92.00 86 ILE A CA 1
ATOM 693 C C . ILE A 1 86 ? 1.734 -4.371 9.309 1.00 92.00 86 ILE A C 1
ATOM 695 O O . ILE A 1 86 ? 2.238 -5.499 9.292 1.00 92.00 86 ILE A O 1
ATOM 699 N N . VAL A 1 87 ? 2.164 -3.391 10.104 1.00 91.06 87 VAL A N 1
ATOM 700 C CA . VAL A 1 87 ? 3.376 -3.454 10.935 1.00 91.06 87 VAL A CA 1
ATOM 701 C C . VAL A 1 87 ? 3.169 -2.748 12.275 1.00 91.06 87 VAL A C 1
ATOM 703 O O . VAL A 1 87 ? 2.242 -1.960 12.458 1.00 91.06 87 VAL A O 1
ATOM 706 N N . ASP A 1 88 ? 4.041 -3.024 13.238 1.00 90.31 88 ASP A N 1
ATOM 707 C CA . ASP A 1 88 ? 4.124 -2.268 14.481 1.00 90.31 88 ASP A CA 1
ATOM 708 C C . ASP A 1 88 ? 4.958 -0.990 14.306 1.00 90.31 88 ASP A C 1
ATOM 710 O O . ASP A 1 88 ? 5.986 -0.976 13.626 1.00 90.31 88 ASP A O 1
ATOM 714 N N . PHE A 1 89 ? 4.537 0.088 14.963 1.00 92.06 89 PHE A N 1
ATOM 715 C CA . PHE A 1 89 ? 5.207 1.384 14.895 1.00 92.06 89 PHE A CA 1
ATOM 716 C C . PHE A 1 89 ? 5.977 1.670 16.178 1.00 92.06 89 PHE A C 1
ATOM 718 O O . PHE A 1 89 ? 5.426 1.569 17.272 1.00 92.06 89 PHE A O 1
ATOM 725 N N . ASP A 1 90 ? 7.222 2.097 16.012 1.00 92.25 90 ASP A N 1
ATOM 726 C CA . ASP A 1 90 ? 8.023 2.782 17.021 1.00 92.25 90 ASP A CA 1
ATOM 727 C C . ASP A 1 90 ? 8.421 4.166 16.482 1.00 92.25 90 ASP A C 1
ATOM 729 O O . ASP A 1 90 ? 8.153 4.495 15.320 1.00 92.25 90 ASP A O 1
ATOM 733 N N . ASP A 1 91 ? 8.981 5.011 17.345 1.00 94.75 91 ASP A N 1
ATOM 734 C CA . ASP A 1 91 ? 9.298 6.393 16.980 1.00 94.75 91 ASP A CA 1
ATOM 735 C C . ASP A 1 91 ? 10.400 6.465 15.912 1.00 94.75 91 ASP A C 1
ATOM 737 O O . ASP A 1 91 ? 10.280 7.255 14.975 1.00 94.75 91 ASP A O 1
ATOM 741 N N . ASP A 1 92 ? 11.398 5.581 15.976 1.00 93.44 92 ASP A N 1
ATOM 742 C CA . ASP A 1 92 ? 12.471 5.499 14.978 1.00 93.44 92 ASP A CA 1
ATOM 743 C C . ASP A 1 92 ? 11.919 5.155 13.586 1.00 93.44 92 ASP A C 1
ATOM 745 O O . ASP A 1 92 ? 12.285 5.775 12.585 1.00 93.44 92 ASP A O 1
ATOM 749 N N . PHE A 1 93 ? 10.975 4.215 13.502 1.00 93.38 93 PHE A N 1
ATOM 750 C CA . PHE A 1 93 ? 10.351 3.844 12.238 1.00 93.38 93 PHE A CA 1
ATOM 751 C C . PHE A 1 93 ? 9.466 4.960 11.675 1.00 93.38 93 PHE A C 1
ATOM 753 O O . PHE A 1 93 ? 9.468 5.191 10.466 1.00 93.38 93 PHE A O 1
ATOM 760 N N . LYS A 1 94 ? 8.747 5.705 12.526 1.00 95.25 94 LYS A N 1
ATOM 761 C CA . LYS A 1 94 ? 7.997 6.893 12.078 1.00 95.25 94 LYS A CA 1
ATOM 762 C C . LYS A 1 94 ? 8.928 7.958 11.503 1.00 95.25 94 LYS A C 1
ATOM 764 O O . LYS A 1 94 ? 8.614 8.526 10.458 1.00 95.25 94 LYS A O 1
ATOM 769 N N . VAL A 1 95 ? 10.065 8.214 12.158 1.00 95.81 95 VAL A N 1
ATOM 770 C CA . VAL A 1 95 ? 11.085 9.147 11.656 1.00 95.81 95 VAL A CA 1
ATOM 771 C C . VAL A 1 95 ? 11.594 8.686 10.290 1.00 95.81 95 VAL A C 1
ATOM 773 O O . VAL A 1 95 ? 11.541 9.470 9.345 1.00 95.81 95 VAL A O 1
ATOM 776 N N . SER A 1 96 ? 11.964 7.409 10.148 1.00 94.62 96 SER A N 1
ATOM 777 C CA . SER A 1 96 ? 12.414 6.828 8.872 1.00 94.62 96 SER A CA 1
ATOM 778 C C . SER A 1 96 ? 11.381 7.002 7.743 1.00 94.62 96 SER A C 1
ATOM 780 O O . SER A 1 96 ? 11.714 7.432 6.636 1.00 94.62 96 SER A O 1
ATOM 782 N N . LEU A 1 97 ? 10.091 6.775 8.022 1.00 94.69 97 LEU A N 1
ATOM 783 C CA . LEU A 1 97 ? 9.017 6.987 7.042 1.00 94.69 97 LEU A CA 1
ATOM 784 C C . LEU A 1 97 ? 8.887 8.459 6.617 1.00 94.69 97 LEU A C 1
ATOM 786 O O . LEU A 1 97 ? 8.732 8.749 5.428 1.00 94.69 97 LEU A O 1
ATOM 790 N N . LEU A 1 98 ? 8.969 9.398 7.561 1.00 96.12 98 LEU A N 1
ATOM 791 C CA . LEU A 1 98 ? 8.926 10.835 7.268 1.00 96.12 98 LEU A CA 1
ATOM 792 C C . LEU A 1 98 ? 10.154 11.297 6.467 1.00 96.12 98 LEU A C 1
ATOM 794 O O . LEU A 1 98 ? 10.030 12.112 5.545 1.00 96.12 98 LEU A O 1
ATOM 798 N N . GLU A 1 99 ? 11.336 10.761 6.777 1.00 95.06 99 GLU A N 1
ATOM 799 C CA . GLU A 1 99 ? 12.567 11.001 6.021 1.00 95.06 99 GLU A CA 1
ATOM 800 C C . GLU A 1 99 ? 12.437 10.505 4.575 1.00 95.06 99 GLU A C 1
ATOM 802 O O . GLU A 1 99 ? 12.760 11.255 3.645 1.00 95.06 99 GLU A O 1
ATOM 807 N N . ASP A 1 100 ? 11.834 9.326 4.369 1.00 92.31 100 ASP A N 1
ATOM 808 C CA . ASP A 1 100 ? 11.473 8.795 3.045 1.00 92.31 100 ASP A CA 1
ATOM 809 C C . ASP A 1 100 ? 10.211 9.451 2.443 1.00 92.31 100 ASP A C 1
ATOM 811 O O . ASP A 1 100 ? 9.655 8.969 1.457 1.00 92.31 100 ASP A O 1
ATOM 815 N N . LYS A 1 101 ? 9.760 10.596 2.968 1.00 95.44 101 LYS A N 1
ATOM 816 C CA . LYS A 1 101 ? 8.671 11.414 2.399 1.00 95.44 101 LYS A CA 1
ATOM 817 C C . LYS A 1 101 ? 7.312 10.717 2.348 1.00 95.44 101 LYS A C 1
ATOM 819 O O . LYS A 1 101 ? 6.492 11.041 1.487 1.00 95.44 101 LYS A O 1
ATOM 824 N N . TYR A 1 102 ? 7.050 9.789 3.263 1.00 96.25 102 TYR A N 1
ATOM 825 C CA . TYR A 1 102 ? 5.678 9.376 3.520 1.00 96.25 102 TYR A CA 1
ATOM 826 C C . TYR A 1 102 ? 4.910 10.514 4.190 1.00 96.25 102 TYR A C 1
ATOM 828 O O . TYR A 1 102 ? 5.459 11.285 4.977 1.00 96.25 102 TYR A O 1
ATOM 836 N N . ILE A 1 103 ? 3.620 10.590 3.888 1.00 97.62 103 ILE A N 1
ATOM 837 C CA . ILE A 1 103 ? 2.686 11.477 4.571 1.00 97.62 103 ILE A CA 1
ATOM 838 C C . ILE A 1 103 ? 1.874 10.669 5.575 1.00 97.62 103 ILE A C 1
ATOM 840 O O . ILE A 1 103 ? 1.397 9.578 5.261 1.00 97.62 103 ILE A O 1
ATOM 844 N N . GLU A 1 104 ? 1.718 11.196 6.782 1.00 97.69 104 GLU A N 1
ATOM 845 C CA . GLU A 1 104 ? 0.802 10.615 7.758 1.00 97.69 104 GLU A CA 1
ATOM 846 C C . GLU A 1 104 ? -0.644 10.933 7.353 1.00 97.69 104 GLU A C 1
ATOM 848 O O . GLU A 1 104 ? -0.963 12.054 6.949 1.00 97.69 104 GLU A O 1
ATOM 853 N N . LEU A 1 105 ? -1.516 9.930 7.428 1.00 97.19 105 LEU A N 1
ATOM 854 C CA . LEU A 1 105 ? -2.936 10.050 7.124 1.00 97.19 105 LEU A CA 1
ATOM 855 C C . LEU A 1 105 ? -3.768 9.997 8.405 1.00 97.19 105 LEU A C 1
ATOM 857 O O . LEU A 1 105 ? -3.425 9.311 9.365 1.00 97.19 105 LEU A O 1
ATOM 861 N N . PHE A 1 106 ? -4.917 10.674 8.388 1.00 95.00 106 PHE A N 1
ATOM 862 C CA . PHE A 1 106 ? -5.892 10.573 9.469 1.00 95.00 106 PHE A CA 1
ATOM 863 C C . PHE A 1 106 ? -6.458 9.147 9.564 1.00 95.00 106 PHE A C 1
ATOM 865 O O . PHE A 1 106 ? -6.942 8.603 8.570 1.00 95.00 106 PHE A O 1
ATOM 872 N N . SER A 1 107 ? -6.406 8.557 10.759 1.00 95.75 107 SER A N 1
ATOM 873 C CA . SER A 1 107 ? -6.794 7.170 11.032 1.00 95.75 107 SER A CA 1
ATOM 874 C C . SER A 1 107 ? -7.139 6.980 12.518 1.00 95.75 107 SER A C 1
ATOM 876 O O . SER A 1 107 ? -6.738 7.778 13.364 1.00 95.75 107 SER A O 1
ATOM 878 N N . CYS A 1 108 ? -7.857 5.904 12.856 1.00 94.50 108 CYS A N 1
ATOM 879 C CA . CYS A 1 108 ? -8.043 5.409 14.224 1.00 94.50 108 CYS A CA 1
ATOM 880 C C . CYS A 1 108 ? -6.798 4.690 14.792 1.00 94.50 108 CYS A C 1
ATOM 882 O O . CYS A 1 108 ? -6.860 4.113 15.882 1.00 94.50 108 CYS A O 1
ATOM 884 N N . GLY A 1 109 ? -5.680 4.710 14.067 1.00 95.44 109 GLY A N 1
ATOM 885 C CA . GLY A 1 109 ? -4.364 4.267 14.510 1.00 95.44 109 GLY A CA 1
ATOM 886 C C . GLY A 1 109 ? -3.271 5.104 13.847 1.00 95.44 109 GLY A C 1
ATOM 887 O O . GLY A 1 109 ? -3.348 6.327 13.829 1.00 95.44 109 GLY A O 1
ATOM 888 N N . THR A 1 110 ? -2.250 4.450 13.297 1.00 96.94 110 THR A N 1
ATOM 889 C CA . THR A 1 110 ? -1.173 5.125 12.563 1.00 96.94 110 THR A CA 1
ATOM 890 C C . THR A 1 110 ? -1.167 4.619 11.134 1.00 96.94 110 THR A C 1
ATOM 892 O O . THR A 1 110 ? -1.112 3.409 10.909 1.00 96.94 110 THR A O 1
ATOM 895 N N . VAL A 1 111 ? -1.230 5.542 10.176 1.00 97.50 111 VAL A N 1
ATOM 896 C CA . VAL A 1 111 ? -1.177 5.232 8.748 1.00 97.50 111 VAL A CA 1
ATOM 897 C C . VAL A 1 111 ? -0.251 6.214 8.060 1.00 97.50 111 VAL A C 1
ATOM 899 O O . VAL A 1 111 ? -0.425 7.422 8.171 1.00 97.50 111 VAL A O 1
ATOM 902 N N . PHE A 1 112 ? 0.692 5.681 7.296 1.00 97.12 112 PHE A N 1
ATOM 903 C CA . PHE A 1 112 ? 1.549 6.444 6.405 1.00 97.12 112 PHE A CA 1
ATOM 904 C C . PHE A 1 112 ? 1.276 6.051 4.960 1.00 97.12 112 PHE A C 1
ATOM 906 O O . PHE A 1 112 ? 1.041 4.879 4.662 1.00 97.12 112 PHE A O 1
ATOM 913 N N . TYR A 1 113 ? 1.323 7.032 4.065 1.00 96.62 113 TYR A N 1
ATOM 914 C CA . TYR A 1 113 ? 1.114 6.847 2.638 1.00 96.62 113 TYR A CA 1
ATOM 915 C C . TYR A 1 113 ? 2.227 7.470 1.804 1.00 96.62 113 TYR A C 1
ATOM 917 O O . TYR A 1 113 ? 2.718 8.555 2.108 1.00 96.62 113 TYR A O 1
ATOM 925 N N . LYS A 1 114 ? 2.577 6.801 0.708 1.00 95.19 114 LYS A N 1
ATOM 926 C CA . LYS A 1 114 ? 3.421 7.347 -0.352 1.00 95.19 114 LYS A CA 1
ATOM 927 C C . LYS A 1 114 ? 2.994 6.757 -1.683 1.00 95.19 114 LYS A C 1
ATOM 929 O O . LYS A 1 114 ? 2.854 5.544 -1.808 1.00 95.19 114 LYS A O 1
ATOM 934 N N . GLU A 1 115 ? 2.824 7.598 -2.694 1.00 94.31 115 GLU A N 1
ATOM 935 C CA . GLU A 1 115 ? 2.748 7.108 -4.066 1.00 94.31 115 GLU A CA 1
ATOM 936 C C . GLU A 1 115 ? 4.167 6.912 -4.591 1.00 94.31 115 GLU A C 1
ATOM 938 O O . GLU A 1 115 ? 5.005 7.812 -4.496 1.00 94.31 115 GLU A O 1
ATOM 943 N N . GLN A 1 116 ? 4.448 5.730 -5.130 1.00 90.31 116 GLN A N 1
ATOM 944 C CA . GLN A 1 116 ? 5.734 5.439 -5.730 1.00 90.31 116 GLN A CA 1
ATOM 945 C C . GLN A 1 116 ? 5.558 4.851 -7.137 1.00 90.31 116 GLN A C 1
ATOM 947 O O . GLN A 1 116 ? 5.008 3.754 -7.274 1.00 90.31 116 GLN A O 1
ATOM 952 N N . PRO A 1 117 ? 6.062 5.520 -8.190 1.00 90.44 117 PRO A N 1
ATOM 953 C CA . PRO A 1 117 ? 6.091 4.933 -9.520 1.00 90.44 117 PRO A CA 1
ATOM 954 C C . PRO A 1 117 ? 7.108 3.787 -9.575 1.00 90.44 117 PRO A C 1
ATOM 956 O O . PRO A 1 117 ? 8.226 3.881 -9.055 1.00 90.44 117 PRO A O 1
ATOM 959 N N . ILE A 1 118 ? 6.721 2.686 -10.218 1.00 88.50 118 ILE A N 1
ATOM 960 C CA . ILE A 1 118 ? 7.611 1.564 -10.514 1.00 88.50 118 ILE A CA 1
ATOM 961 C C . ILE A 1 118 ? 7.890 1.539 -12.009 1.00 88.50 118 ILE A C 1
ATOM 963 O O . ILE A 1 118 ? 6.982 1.352 -12.818 1.00 88.50 118 ILE A O 1
ATOM 967 N N . ILE A 1 119 ? 9.170 1.688 -12.353 1.00 87.69 119 ILE A N 1
ATOM 968 C CA . ILE A 1 119 ? 9.661 1.537 -13.722 1.00 87.69 119 ILE A CA 1
ATOM 969 C C . ILE A 1 119 ? 9.710 0.044 -14.055 1.00 87.69 119 ILE A C 1
ATOM 971 O O . ILE A 1 119 ? 10.384 -0.734 -13.360 1.00 87.69 119 ILE A O 1
ATOM 975 N N . ILE A 1 120 ? 8.986 -0.336 -15.108 1.00 84.31 120 ILE A N 1
ATOM 976 C CA . ILE A 1 120 ? 8.877 -1.725 -15.583 1.00 84.31 120 ILE A CA 1
ATOM 977 C C . ILE A 1 120 ? 9.765 -2.023 -16.788 1.00 84.31 120 ILE A C 1
ATOM 979 O O . ILE A 1 120 ? 10.093 -3.181 -17.025 1.00 84.31 120 ILE A O 1
ATOM 983 N N . ASP A 1 121 ? 10.175 -0.992 -17.520 1.00 83.56 121 ASP A N 1
ATOM 984 C CA . ASP A 1 121 ? 10.942 -1.124 -18.750 1.00 83.56 121 ASP A CA 1
ATOM 985 C C . ASP A 1 121 ? 11.941 0.034 -18.866 1.00 83.56 121 ASP A C 1
ATOM 987 O O . ASP A 1 121 ? 11.599 1.195 -18.631 1.00 83.56 121 ASP A O 1
ATOM 991 N N . LEU A 1 122 ? 13.199 -0.295 -19.169 1.00 84.38 122 LEU A N 1
ATOM 992 C CA . LEU A 1 122 ? 14.300 0.670 -19.166 1.00 84.38 122 LEU A CA 1
ATOM 993 C C . LEU A 1 122 ? 14.292 1.579 -20.403 1.00 84.38 122 LEU A C 1
ATOM 995 O O . LEU A 1 122 ? 14.715 2.731 -20.309 1.00 84.38 122 LEU A O 1
ATOM 999 N N . GLU A 1 123 ? 13.826 1.073 -21.545 1.00 86.94 123 GLU A N 1
ATOM 1000 C CA . GLU A 1 123 ? 13.852 1.795 -22.820 1.00 86.94 123 GLU A CA 1
ATOM 1001 C C . GLU A 1 123 ? 12.691 2.784 -22.915 1.00 86.94 123 GLU A C 1
ATOM 1003 O O . GLU A 1 123 ? 12.883 3.978 -23.142 1.00 86.94 123 GLU A O 1
ATOM 1008 N N . THR A 1 124 ? 11.478 2.290 -22.687 1.00 85.19 124 THR A N 1
ATOM 1009 C CA . THR A 1 124 ? 10.234 3.065 -22.730 1.00 85.19 124 THR A CA 1
ATOM 1010 C C . THR A 1 124 ? 10.043 3.932 -21.492 1.00 85.19 124 THR A C 1
ATOM 1012 O O . THR A 1 124 ? 9.265 4.884 -21.540 1.00 85.19 124 THR A O 1
ATOM 1015 N N . LYS A 1 125 ? 10.736 3.611 -20.386 1.00 86.12 125 LYS A N 1
ATOM 1016 C CA . LYS A 1 125 ? 10.539 4.224 -19.063 1.00 86.12 125 LYS A CA 1
ATOM 1017 C C . LYS A 1 125 ? 9.074 4.194 -18.631 1.00 86.12 125 LYS A C 1
ATOM 1019 O O . LYS A 1 125 ? 8.588 5.124 -17.996 1.00 86.12 125 LYS A O 1
ATOM 1024 N N . ALA A 1 126 ? 8.358 3.135 -19.005 1.00 85.12 126 ALA A N 1
ATOM 1025 C CA . ALA A 1 126 ? 6.977 2.963 -18.595 1.00 85.12 126 ALA A CA 1
ATOM 1026 C C . ALA A 1 126 ? 6.902 2.859 -17.064 1.00 85.12 126 ALA A C 1
ATOM 1028 O O . ALA A 1 126 ? 7.614 2.063 -16.442 1.00 85.12 126 ALA A O 1
ATOM 1029 N N . GLU A 1 127 ? 6.025 3.669 -16.476 1.00 88.88 127 GLU A N 1
ATOM 1030 C CA . GLU A 1 127 ? 5.808 3.754 -15.037 1.00 88.88 127 GLU A CA 1
ATOM 1031 C C . GLU A 1 127 ? 4.394 3.304 -14.689 1.00 88.88 127 GLU A C 1
ATOM 1033 O O . GLU A 1 127 ? 3.421 3.662 -15.357 1.00 88.88 127 GLU A O 1
ATOM 1038 N N . ILE A 1 128 ? 4.284 2.521 -13.619 1.00 89.50 128 ILE A N 1
ATOM 1039 C CA . ILE A 1 128 ? 2.999 2.151 -13.031 1.00 89.50 128 ILE A CA 1
ATOM 1040 C C . ILE A 1 128 ? 2.949 2.709 -11.609 1.00 89.50 128 ILE A C 1
ATOM 1042 O O . ILE A 1 128 ? 3.868 2.433 -10.827 1.00 89.50 128 ILE A O 1
ATOM 1046 N N . PRO A 1 129 ? 1.907 3.485 -11.255 1.00 90.94 129 PRO A N 1
ATOM 1047 C CA . PRO A 1 129 ? 1.775 4.026 -9.914 1.00 90.94 129 PRO A CA 1
ATOM 1048 C C . PRO A 1 129 ? 1.458 2.907 -8.921 1.00 90.94 129 PRO A C 1
ATOM 1050 O O . PRO A 1 129 ? 0.552 2.088 -9.130 1.00 90.94 129 PRO A O 1
ATOM 1053 N N . VAL A 1 130 ? 2.205 2.893 -7.819 1.00 92.75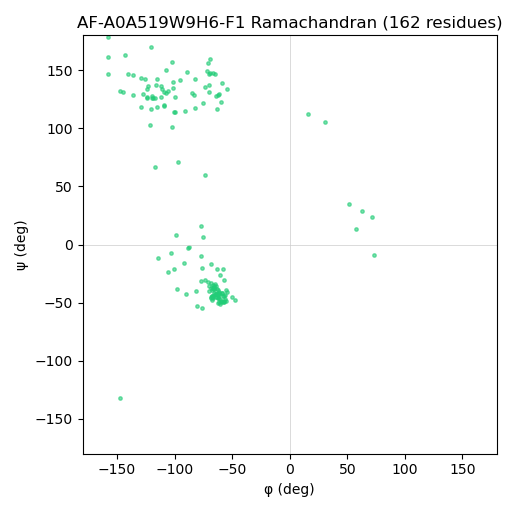 130 VAL A N 1
ATOM 1054 C CA . VAL A 1 130 ? 1.966 2.008 -6.683 1.00 92.75 130 VAL A CA 1
ATOM 1055 C C . VAL A 1 130 ? 1.713 2.857 -5.446 1.00 92.75 130 VAL A C 1
ATOM 1057 O O . VAL A 1 130 ? 2.588 3.597 -5.001 1.00 92.75 130 VAL A O 1
ATOM 1060 N N . GLY A 1 131 ? 0.510 2.751 -4.887 1.00 94.44 131 GLY A N 1
ATOM 1061 C CA . GLY A 1 131 ? 0.171 3.384 -3.618 1.00 94.44 131 GLY A CA 1
ATOM 1062 C C . GLY A 1 131 ? 0.656 2.520 -2.460 1.00 94.44 131 GLY A C 1
ATOM 1063 O O . GLY A 1 131 ? 0.207 1.384 -2.316 1.00 94.44 131 GLY A O 1
ATOM 1064 N N . LEU A 1 132 ? 1.574 3.045 -1.654 1.00 93.81 132 LEU A N 1
ATOM 1065 C CA . LEU A 1 132 ? 2.172 2.364 -0.510 1.00 93.81 132 LEU A CA 1
ATOM 1066 C C . LEU A 1 132 ? 1.495 2.852 0.762 1.00 93.81 132 LEU A C 1
ATOM 1068 O O . LEU A 1 132 ? 1.652 4.013 1.127 1.00 93.81 132 LEU A O 1
ATOM 1072 N N . TYR A 1 133 ? 0.774 1.969 1.441 1.00 94.94 133 TYR A N 1
ATOM 1073 C CA . TYR A 1 133 ? 0.233 2.221 2.767 1.00 94.94 133 TYR A CA 1
ATOM 1074 C C . TYR A 1 133 ? 0.980 1.384 3.797 1.00 94.94 133 TYR A C 1
ATOM 1076 O O . TYR A 1 133 ? 1.122 0.171 3.639 1.00 94.94 133 TYR A O 1
ATOM 1084 N N . VAL A 1 134 ? 1.412 2.030 4.873 1.00 94.62 134 VAL A N 1
ATOM 1085 C CA . VAL A 1 134 ? 1.974 1.377 6.056 1.00 94.62 134 VAL A CA 1
ATOM 1086 C C . VAL A 1 134 ? 1.028 1.660 7.213 1.00 94.62 134 VAL A C 1
ATOM 1088 O O . VAL A 1 134 ? 0.796 2.822 7.536 1.00 94.62 134 VAL A O 1
ATOM 1091 N N . LEU A 1 135 ? 0.437 0.620 7.797 1.00 95.25 135 LEU A N 1
ATOM 1092 C CA . LEU A 1 135 ? -0.647 0.736 8.772 1.00 95.25 135 LEU A CA 1
ATOM 1093 C C . LEU A 1 135 ? -0.298 0.001 10.050 1.00 95.25 135 LEU A C 1
ATOM 1095 O O . LEU A 1 135 ? 0.271 -1.092 10.016 1.00 95.25 135 LEU A O 1
ATOM 1099 N N . SER A 1 136 ? -0.690 0.577 11.181 1.00 94.81 136 SER A N 1
ATOM 1100 C CA . SER A 1 136 ? -0.711 -0.166 12.430 1.00 94.81 136 SER A CA 1
ATOM 1101 C C . SER A 1 136 ? -1.839 -1.200 12.406 1.00 94.81 136 SER A C 1
ATOM 1103 O O . SER A 1 136 ? -2.840 -1.048 11.701 1.00 94.81 136 SER A O 1
ATOM 1105 N N . PHE A 1 137 ? -1.703 -2.255 13.207 1.00 92.00 137 PHE A N 1
ATOM 1106 C CA . PHE A 1 137 ? -2.760 -3.258 13.394 1.00 92.00 137 PHE A CA 1
ATOM 1107 C C . PHE A 1 137 ? -4.087 -2.623 13.829 1.00 92.00 137 PHE A C 1
ATOM 1109 O O . PHE A 1 137 ? -5.153 -2.975 13.325 1.00 92.00 137 PHE A O 1
ATOM 1116 N N . ASP A 1 138 ? -4.001 -1.638 14.723 1.00 93.31 138 ASP A N 1
ATOM 1117 C CA . ASP A 1 138 ? -5.141 -0.864 15.204 1.00 93.31 138 ASP A CA 1
ATOM 1118 C C . ASP A 1 138 ? -5.825 -0.086 14.080 1.00 93.31 138 ASP A C 1
ATOM 1120 O O . ASP A 1 138 ? -7.048 -0.148 13.969 1.00 93.31 138 ASP A O 1
ATOM 1124 N N . ALA A 1 139 ? -5.052 0.599 13.229 1.00 96.00 139 ALA A N 1
ATOM 1125 C CA . ALA A 1 139 ? -5.590 1.302 12.067 1.00 96.00 139 ALA A CA 1
ATOM 1126 C C . ALA A 1 139 ? -6.289 0.328 11.113 1.00 96.00 139 ALA A C 1
ATOM 1128 O O . ALA A 1 139 ? -7.421 0.568 10.702 1.00 96.00 139 ALA A O 1
ATOM 1129 N N . PHE A 1 140 ? -5.653 -0.808 10.810 1.00 93.69 140 PHE A N 1
ATOM 1130 C CA . PHE A 1 140 ? -6.217 -1.813 9.912 1.00 93.69 140 PHE A CA 1
ATOM 1131 C C . PHE A 1 140 ? -7.598 -2.307 10.374 1.00 93.69 140 PHE A C 1
ATOM 1133 O O . PHE A 1 140 ? -8.534 -2.343 9.575 1.00 93.69 140 PHE A O 1
ATOM 1140 N N . LEU A 1 141 ? -7.741 -2.644 11.660 1.00 93.25 141 LEU A N 1
ATOM 1141 C CA . LEU A 1 141 ? -8.996 -3.160 12.210 1.00 93.25 141 LEU A CA 1
ATOM 1142 C C . LEU A 1 141 ? -10.042 -2.057 12.412 1.00 93.25 141 LEU A C 1
ATOM 1144 O O . LEU A 1 141 ? -11.157 -2.157 11.896 1.00 93.25 141 LEU A O 1
ATO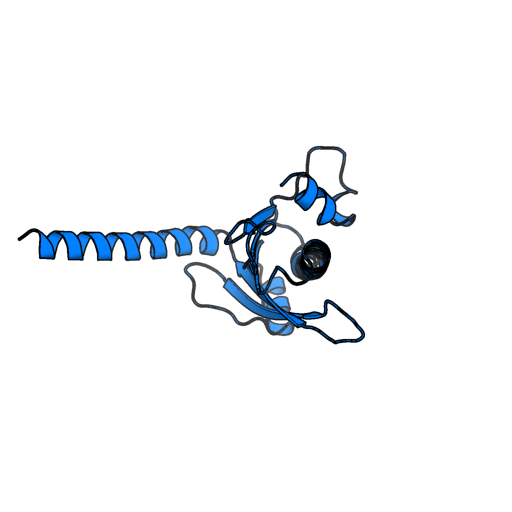M 1148 N N . LYS A 1 142 ? -9.686 -0.994 13.140 1.00 96.31 142 LYS A N 1
ATOM 1149 C CA . LYS A 1 142 ? -10.639 0.041 13.565 1.00 96.31 142 LYS A CA 1
ATOM 1150 C C . LYS A 1 142 ? -11.120 0.879 12.385 1.00 96.31 142 LYS A C 1
ATOM 1152 O O . LYS A 1 142 ? -12.315 1.145 12.287 1.00 96.31 142 LYS A O 1
ATOM 1157 N N . ASP A 1 143 ? -10.243 1.231 11.441 1.00 95.31 143 ASP A N 1
ATOM 1158 C CA . ASP A 1 143 ? -10.667 2.006 10.269 1.00 95.31 143 ASP A CA 1
ATOM 1159 C C . ASP A 1 143 ? -11.604 1.196 9.372 1.00 95.31 143 ASP A C 1
ATOM 1161 O O . ASP A 1 143 ? -12.487 1.762 8.723 1.00 95.31 143 ASP A O 1
ATOM 1165 N N . ALA A 1 144 ? -11.395 -0.120 9.270 1.00 93.25 144 ALA A N 1
ATOM 1166 C CA . ALA A 1 144 ? -12.288 -0.994 8.517 1.00 93.25 144 ALA A CA 1
ATOM 1167 C C . ALA A 1 144 ? -13.664 -1.081 9.192 1.00 93.25 144 ALA A C 1
ATOM 1169 O O . ALA A 1 144 ? -14.686 -0.916 8.524 1.00 93.25 144 ALA A O 1
ATOM 1170 N N . GLU A 1 145 ? -13.699 -1.272 10.511 1.00 95.69 145 GLU A N 1
ATOM 1171 C CA . GLU A 1 145 ? -14.937 -1.335 11.290 1.00 95.69 145 GLU A CA 1
ATOM 1172 C C . GLU A 1 145 ? -15.736 -0.026 11.216 1.00 95.69 145 GLU A C 1
ATOM 1174 O O . GLU A 1 145 ? -16.927 -0.041 10.891 1.00 95.69 145 GLU A O 1
ATOM 1179 N N . VAL A 1 146 ? -15.086 1.118 11.444 1.00 95.44 146 VAL A N 1
ATOM 1180 C CA . VAL A 1 146 ? -15.732 2.438 11.408 1.00 95.44 146 VAL A CA 1
ATOM 1181 C C . VAL A 1 146 ? -16.258 2.757 10.009 1.00 95.44 146 VAL A C 1
ATOM 1183 O O . VAL A 1 146 ? -17.411 3.169 9.874 1.00 95.44 146 VAL A O 1
ATOM 1186 N N . ARG A 1 147 ? -15.476 2.521 8.945 1.00 93.00 147 ARG A N 1
ATOM 1187 C CA . ARG A 1 147 ? -15.955 2.758 7.571 1.00 93.00 147 ARG A CA 1
ATOM 1188 C C . ARG A 1 147 ? -17.146 1.870 7.233 1.00 93.00 147 ARG A C 1
ATOM 1190 O O . ARG A 1 147 ? -18.176 2.379 6.798 1.00 93.00 147 ARG A O 1
ATOM 1197 N N . ASN A 1 148 ? -17.035 0.565 7.471 1.00 93.38 148 ASN A N 1
ATOM 1198 C CA . ASN A 1 148 ? -18.090 -0.383 7.116 1.00 93.38 148 ASN A CA 1
ATOM 1199 C C . ASN A 1 148 ? -19.380 -0.119 7.900 1.00 93.38 148 ASN A C 1
ATOM 1201 O O . ASN A 1 148 ? -20.466 -0.129 7.319 1.00 93.38 148 ASN A O 1
ATOM 1205 N N . SER A 1 149 ? -19.271 0.157 9.202 1.00 95.56 149 SER A N 1
ATOM 1206 C CA . SER A 1 149 ? -20.429 0.493 10.036 1.00 95.56 149 SER A CA 1
ATOM 1207 C C . SER A 1 149 ? -21.076 1.814 9.619 1.00 95.56 149 SER A C 1
ATOM 1209 O O . SER A 1 149 ? -22.301 1.886 9.569 1.00 95.56 149 SER A O 1
ATOM 1211 N N . THR A 1 150 ? -20.288 2.823 9.235 1.00 95.06 150 THR A N 1
ATOM 1212 C CA . THR A 1 150 ? -20.807 4.107 8.738 1.00 95.06 150 THR A CA 1
ATOM 1213 C C . THR A 1 150 ? -21.650 3.916 7.477 1.00 95.06 150 THR A C 1
ATOM 1215 O O . THR A 1 150 ? -22.804 4.343 7.448 1.00 95.06 150 THR A O 1
ATOM 1218 N N . PHE A 1 151 ? -21.133 3.207 6.465 1.00 94.00 151 PHE A N 1
ATOM 1219 C CA . PHE A 1 151 ? -21.901 2.909 5.249 1.00 94.00 151 PHE A CA 1
ATOM 1220 C C . PHE A 1 151 ? -23.162 2.095 5.548 1.00 94.00 151 PHE A C 1
ATOM 1222 O O . PHE A 1 151 ? -24.237 2.394 5.030 1.00 94.00 151 PHE A O 1
ATOM 1229 N N . LEU A 1 152 ? -23.055 1.086 6.415 1.00 95.00 152 LEU A N 1
ATOM 1230 C CA . LEU A 1 152 ? -24.195 0.257 6.789 1.00 95.00 152 LEU A CA 1
ATOM 1231 C C . LEU A 1 152 ? -25.285 1.060 7.513 1.00 95.00 152 LEU A C 1
ATOM 1233 O O . LEU A 1 152 ? -26.471 0.812 7.297 1.00 95.00 152 LEU A O 1
ATOM 1237 N N . ASN A 1 153 ? -24.900 2.001 8.374 1.00 94.94 153 ASN A N 1
ATOM 1238 C CA . ASN A 1 153 ? -25.841 2.849 9.097 1.00 94.94 153 ASN A CA 1
ATOM 1239 C C . ASN A 1 153 ? -26.569 3.803 8.147 1.00 94.94 153 ASN A C 1
ATOM 1241 O O . ASN A 1 153 ? -27.794 3.856 8.205 1.00 94.94 153 ASN A O 1
ATOM 1245 N N . LEU A 1 154 ? -25.852 4.437 7.212 1.00 94.31 154 LEU A N 1
ATOM 1246 C CA . LEU A 1 154 ? -26.457 5.278 6.171 1.00 94.31 154 LEU A CA 1
ATOM 1247 C C . LEU A 1 154 ? -27.514 4.510 5.363 1.00 94.31 154 LEU A C 1
ATOM 1249 O O . LEU A 1 154 ? -28.650 4.960 5.236 1.00 94.31 154 LEU A O 1
ATOM 1253 N N . LEU A 1 155 ? -27.182 3.300 4.897 1.00 93.38 155 LEU A N 1
ATOM 1254 C CA . LEU A 1 155 ? -28.122 2.459 4.145 1.00 93.38 155 LEU A CA 1
ATOM 1255 C C . LEU A 1 155 ? -29.364 2.093 4.970 1.00 93.38 155 LEU A C 1
ATOM 1257 O O . LEU A 1 155 ? -30.483 2.095 4.460 1.00 93.38 155 LEU A O 1
ATOM 1261 N N . LYS A 1 156 ? -29.187 1.775 6.257 1.00 92.62 156 LYS A N 1
ATOM 1262 C CA . LYS A 1 156 ? -30.306 1.453 7.153 1.00 92.62 156 LYS A CA 1
ATOM 1263 C C . LYS A 1 156 ? -31.208 2.658 7.405 1.00 92.62 156 LYS A C 1
ATOM 1265 O O . LYS A 1 156 ? -32.414 2.471 7.545 1.00 92.62 156 LYS A O 1
ATOM 1270 N N . GLU A 1 157 ? -30.645 3.855 7.514 1.00 92.38 157 GLU A N 1
ATOM 1271 C CA . GLU A 1 157 ? -31.406 5.088 7.727 1.00 92.38 157 GLU A CA 1
ATOM 1272 C C . GLU A 1 157 ? -32.243 5.450 6.498 1.00 92.38 157 GLU A C 1
ATOM 1274 O O . GLU A 1 157 ? -33.443 5.681 6.643 1.00 92.38 157 GLU A O 1
ATOM 1279 N N . GLU A 1 158 ? -31.672 5.387 5.291 1.00 86.75 158 GLU A N 1
ATOM 1280 C CA . GLU A 1 158 ? -32.423 5.642 4.053 1.00 86.75 158 GLU A CA 1
ATOM 1281 C C . GLU A 1 158 ? -33.536 4.618 3.817 1.00 86.75 158 GLU A C 1
ATOM 1283 O O . GLU A 1 158 ? -34.659 4.982 3.467 1.00 86.75 158 GLU A O 1
ATOM 1288 N N . LEU A 1 159 ? -33.264 3.331 4.049 1.00 84.00 159 LEU A N 1
ATOM 1289 C CA . LEU A 1 159 ? -34.288 2.293 3.917 1.00 84.00 159 LEU A CA 1
ATOM 1290 C C . LEU A 1 159 ? -35.436 2.503 4.906 1.00 84.00 159 LEU A C 1
ATOM 1292 O O . LEU A 1 159 ? -36.593 2.312 4.540 1.00 84.00 159 LEU A O 1
ATOM 1296 N N . LYS A 1 160 ? -35.145 2.921 6.144 1.00 82.25 160 LYS A N 1
ATOM 1297 C CA . LYS A 1 160 ? -36.184 3.255 7.128 1.00 82.25 160 LYS A CA 1
ATOM 1298 C C . LYS A 1 160 ? -37.000 4.475 6.707 1.00 82.25 160 LYS A C 1
ATOM 1300 O O . LYS A 1 160 ? -38.215 4.443 6.864 1.00 82.25 160 LYS A O 1
ATOM 1305 N N . ALA A 1 161 ? -36.352 5.509 6.172 1.00 76.62 161 ALA A N 1
ATOM 1306 C CA . ALA A 1 161 ? -37.023 6.715 5.695 1.00 76.62 161 ALA A CA 1
ATOM 1307 C C . ALA A 1 161 ? -37.938 6.445 4.486 1.00 76.62 161 ALA A C 1
ATOM 1309 O O . ALA A 1 161 ? -39.016 7.018 4.406 1.00 76.62 161 ALA A O 1
ATOM 1310 N N . ASN A 1 162 ? -37.543 5.536 3.589 1.00 71.69 162 ASN A N 1
ATOM 1311 C CA . ASN A 1 162 ? -38.314 5.163 2.394 1.00 71.69 162 ASN A CA 1
ATOM 1312 C C . ASN A 1 162 ? -39.343 4.037 2.626 1.00 71.69 162 ASN A C 1
ATOM 1314 O O . ASN A 1 162 ? -40.037 3.645 1.690 1.00 71.69 162 ASN A O 1
ATOM 1318 N N . SER A 1 163 ? -39.419 3.479 3.840 1.00 63.12 163 SER A N 1
ATOM 1319 C CA . SER A 1 163 ? -40.399 2.444 4.220 1.00 63.12 163 SER A CA 1
ATOM 1320 C C . SER A 1 163 ? -41.611 3.008 4.984 1.00 63.12 163 SER A C 1
ATOM 1322 O O . SER A 1 163 ? -42.403 2.227 5.517 1.00 63.12 163 SER A O 1
ATOM 1324 N N . GLN A 1 164 ? -41.735 4.338 5.074 1.00 50.38 164 GLN A N 1
ATOM 1325 C CA . GLN A 1 164 ? -42.893 5.073 5.607 1.00 50.38 164 GLN A CA 1
ATOM 1326 C C . GLN A 1 164 ? -43.653 5.752 4.470 1.00 50.38 164 GLN A C 1
ATOM 1328 O O . GLN A 1 164 ? -44.897 5.818 4.582 1.00 50.38 164 GLN A O 1
#

Radius of gyration: 18.34 Å; Cα contacts (8 Å, |Δi|>4): 235; chains: 1; bounding box: 60×37×40 Å

pLDDT: mean 84.5, std 14.8, range [39.16, 97.69]

Mean predicted aligned error: 7.5 Å

=== Feature glossary ===
A reading guide for the features in this record.

Start from the sequence.

  · Sequence gives the chain of amino acids in standard one-letter code (A=alanine, C=cysteine, …, Y=tyrosine), read N→C. It is the only feature that is directly encoded by the gene; all structural features are derived from the folded form of this sequence.

Fold it, and you get atomic coordinates and the backbone conformation that goes with them.

  · Structure coordinates are given as an mmCIF _atom_site loop: one row per atom with element, residue name, chain id, sequence number, and x/y/z position in Å. Only the four main-chain atoms per residue are included here; side chains are omitted to keep the record compact.

  · Backbone dihedral angles. Every residue except chain termini has a φ (preceding-C → N → Cα → C) and a ψ (N → Cα → C → next-N). They are reported in degrees following the IUPAC sign convention. Secondary structure is essentially a statement about which (φ, ψ) basin each residue occupies.

  · Eight-state secondary structure (DSSP): H is the canonical α-helix, G the tighter 3₁₀-helix, I the wider π-helix; E/B are β-structure, T and S are turns and bends, and '-' is everything else. DSSP derives these from the pattern of main-chain N–H···O=C hydrogen bonds, not from the sequence.

  · SS3 is a coarse helix/strand/coil call (letters a/b/c) made by the P-SEA algorithm from inter-Cα distances and dihedrals. It is less detailed than DSSP but needs only Cα positions.

Summarize the fold with a handful of shape descriptors and a per-residue structural alphabet.

  · Radius of gyration (Rg) is the root-mean-square distance of Cα atoms from their centroid — a single number for overall size and compactness. A globular domain of N residues has Rg ≈ 2.2·N^0.38 Å; an extended or disordered chain has a much larger Rg. The Cα contact count is the number of residue pairs whose Cα atoms are within 8 Å and are more than four positions apart in sequence — a standard proxy for tertiary packing density. The bounding box is the smallest axis-aligned box enclosing all Cα atoms.

  · 3Di is Foldseek's structural alphabet. Each residue is assigned one of twenty discrete states based on how its Cα sits relative to its spatial (not sequential) neighbors. Aligning 3Di strings finds structural homologs roughly as well as full 3D superposition, but orders of magnitude faster.

  · Solvent-accessible surface area (SASA) is the area in Å² traced out by the centre of a 1.4 Å probe sphere (a water molecule) rolled over the protein's van der Waals surface (Shrake–Rupley / Lee–Richards construction). Buried residues have near-zero SASA; fully exposed residues can exceed 200 Å². The total SASA scales roughly with the number of surface residues.

Ask how reliable the model is.

  · For AlphaFold models, the B-factor field carries pLDDT — the model's own estimate of local accuracy on a 0–100 scale. Regions with pLDDT<50 should be treated as essentially unmodeled; they often correspond to intrinsically disordered segments.

  · For experimental (PDB) structures, the B-factor (temperature factor) quantifies the positional spread of each atom in the crystal — a combination of thermal vibration and static disorder — in units of Å². High B-factors mark flexible loops or poorly resolved regions; low B-factors mark the rigid, well-ordered core.

  · Predicted Aligned Error (PAE) is an AlphaFold confidence matrix: entry (i, j) is the expected error in the position of residue j, in ångströms, when the prediction is superimposed on the true structure at residue i. Low PAE within a block of residues means that block is internally rigid and well-predicted; high PAE between two blocks means their relative placement is uncertain even if each block individually is confident.

Place it in context: what it resembles, what it is annotated as, and how it looks.

  · Structural nearest neighbors (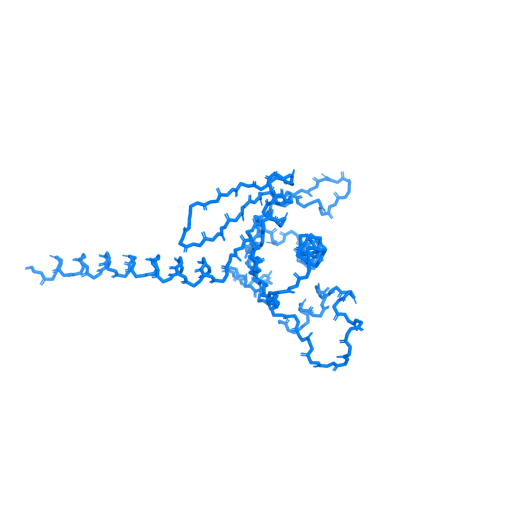via Foldseek easy-search vs the PDB). Reported per hit: target PDB id, E-value, and alignment TM-score. A TM-score above ~0.5 is the conventional threshold for 'same fold'.

  · Functional annotations link the protein to curated databases. InterPro entries identify conserved domains and families by matching the sequence against member-database signatures (Pfam, PROSITE, CDD, …). Gene Ontology (GO) terms describe molecular function, biological process, and cellular component in a controlled vocabulary. CATH places the structure in a hierarchical fold classification (Class/Architecture/Topology/Homologous-superfamily). The organism is the source species.

  · The contact map is a binary N×N matrix image: pixel (i, j) is dark where Cα_i and Cα_j are within 8 Å and |i−j|>4. Because the |i−j|>4 filter removes local helical contacts, off-diagonal stripes parallel to the main diagonal indicate parallel β-sheets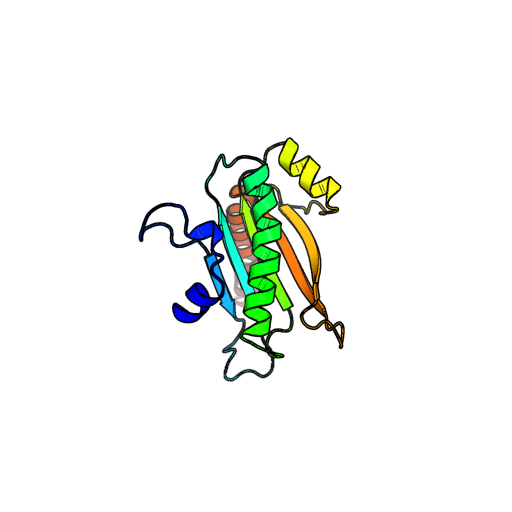; stripes perpendicular to it indicate antiparallel β-sheets. The Ramachandran plot scatters every residue's (φ, ψ) pair against the sterically allowed regions. The PAE heatmap renders the predicted-aligned-error matrix.

  · Six rendered views show the 3D structure from the faces of a cube — i.e. along ±x, ±y, ±z. Rendering representation is drawn randomly per protein from cartoon (secondary-structure ribbons), sticks (backbone bonds), or molecular surface; coloring is either N→C rainbow (blue at the N-terminus through red at the C-terminus) or one color per chain.